Protein AF-A0A323V366-F1 (afdb_monomer_lite)

Organism: NCBI:txid429133

Radius of gyration: 20.73 Å; chains: 1; bounding box: 45×32×52 Å

InterPro domains:
  IPR041916 Anti-sigma factor, zinc-finger domain superfamily [G3DSA:1.10.10.1320] (9-52)

Secondary structure (DSSP, 8-state):
-PPPPHHHHHHHHTTPPPPHHHHHHHHH-HHHHHHHHHHHHHHHHHSPPPTTSSS---PPPHHHHHHHHHHH---PPPP-

Foldseek 3Di:
DDADDLVQLLCVLVVHDHDPVNVVCCVPPPVSVVSSVVNNVVVVVPPDQPPPHPDPDDDDDPVVVVVVCVVVVDPDDDDD

Sequence (80 aa):
MQHCAPEQLALAALAEQLPAGDAAHLASCPQCQAEVASLRRPVDVLAVPPLSGGGTEVAPPPRVWDAIAAATGVSAAPRA

Structure (mmCIF, N/CA/C/O backbone):
data_AF-A0A323V366-F1
#
_entry.id   AF-A0A323V366-F1
#
loop_
_atom_site.group_PDB
_atom_site.id
_atom_site.type_symbol
_atom_site.label_atom_id
_atom_site.label_alt_id
_atom_site.label_comp_id
_atom_site.label_asym_id
_atom_site.label_entity_id
_atom_site.label_seq_id
_atom_site.pdbx_PDB_ins_code
_atom_site.Cartn_x
_atom_site.Cartn_y
_atom_site.Cartn_z
_atom_site.occupancy
_atom_site.B_iso_or_equiv
_atom_site.auth_seq_id
_atom_site.auth_comp_id
_atom_site.auth_asym_id
_atom_site.auth_atom_id
_atom_site.pdbx_PDB_model_num
ATOM 1 N N . MET A 1 1 ? -10.418 5.994 26.052 1.00 60.38 1 MET A N 1
ATOM 2 C CA . MET A 1 1 ? -9.439 5.454 25.082 1.00 60.38 1 MET A CA 1
ATOM 3 C C . MET A 1 1 ? -9.372 6.441 23.931 1.00 60.38 1 MET A C 1
ATOM 5 O O . MET A 1 1 ? -10.432 6.870 23.495 1.00 60.38 1 MET A O 1
ATOM 9 N N . GLN A 1 2 ? -8.178 6.862 23.521 1.00 87.94 2 GLN A N 1
ATOM 10 C CA . GLN A 1 2 ? -7.981 7.768 22.381 1.00 87.94 2 GLN A CA 1
ATOM 11 C C . GLN A 1 2 ? -7.944 6.974 21.069 1.00 87.94 2 GLN A C 1
ATOM 13 O O . GLN A 1 2 ? -7.550 5.809 21.087 1.00 87.94 2 GLN A O 1
ATOM 18 N N . HIS 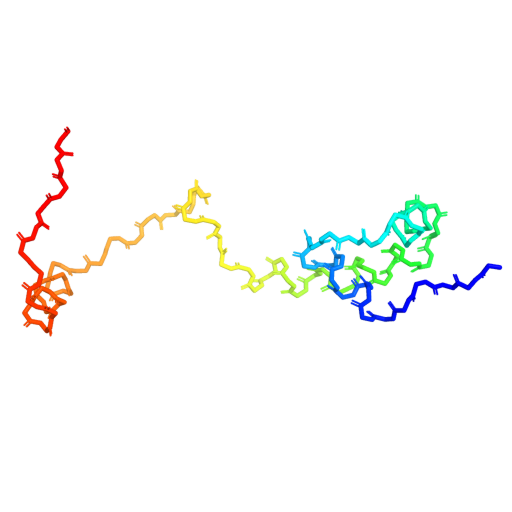A 1 3 ? -8.342 7.593 19.958 1.00 95.88 3 HIS A N 1
ATOM 19 C CA . HIS A 1 3 ? -8.150 7.007 18.630 1.00 95.88 3 HIS A CA 1
ATOM 20 C C . HIS A 1 3 ? -6.664 6.951 18.259 1.00 95.88 3 HIS A C 1
ATOM 22 O O . HIS A 1 3 ? -5.855 7.711 18.802 1.00 95.88 3 HIS A O 1
ATOM 28 N N . CYS A 1 4 ? -6.323 6.067 17.318 1.00 96.81 4 CYS A N 1
ATOM 29 C CA . CYS A 1 4 ? -4.983 6.005 16.741 1.00 96.81 4 CYS A CA 1
ATOM 30 C C . CYS A 1 4 ? -4.596 7.358 16.137 1.00 96.81 4 CYS A C 1
ATOM 32 O O . CYS A 1 4 ? -5.444 8.084 15.610 1.00 96.81 4 CYS A O 1
ATOM 34 N N . ALA A 1 5 ? -3.305 7.675 16.188 1.00 96.75 5 ALA A N 1
ATOM 35 C CA . ALA A 1 5 ? -2.793 8.860 15.520 1.00 96.75 5 ALA A CA 1
ATOM 36 C C . ALA A 1 5 ? -3.030 8.760 13.996 1.00 96.75 5 ALA A C 1
ATOM 38 O O . ALA A 1 5 ? -2.964 7.653 13.446 1.00 96.75 5 ALA A O 1
ATOM 39 N N . PRO A 1 6 ? -3.276 9.881 13.297 1.00 96.44 6 PRO A N 1
ATOM 40 C CA . PRO A 1 6 ? -3.482 9.884 11.848 1.00 96.44 6 PRO A CA 1
ATOM 41 C C . PRO A 1 6 ? -2.362 9.181 11.071 1.00 96.44 6 PRO A C 1
ATOM 43 O O . PRO A 1 6 ? -2.627 8.471 10.104 1.00 96.44 6 PRO A O 1
ATOM 46 N N . GLU A 1 7 ? -1.116 9.305 11.528 1.00 97.12 7 GLU A N 1
ATOM 47 C CA . GLU A 1 7 ? 0.055 8.677 10.915 1.00 97.12 7 GLU A CA 1
ATOM 48 C C . GLU A 1 7 ? -0.006 7.148 11.014 1.00 97.12 7 GLU A C 1
ATOM 50 O O . GLU A 1 7 ? 0.354 6.454 10.068 1.00 97.12 7 GLU A O 1
ATOM 55 N N . GLN A 1 8 ? -0.523 6.608 12.123 1.00 97.88 8 GLN A N 1
ATOM 56 C CA . GLN A 1 8 ? -0.722 5.164 12.280 1.00 97.88 8 GLN A CA 1
ATOM 57 C C . GLN A 1 8 ? -1.829 4.654 11.353 1.00 97.88 8 GLN A C 1
ATOM 59 O O . GLN A 1 8 ? -1.698 3.588 10.760 1.00 97.88 8 GLN A O 1
ATOM 64 N N . LEU A 1 9 ? -2.898 5.431 11.161 1.00 97.81 9 LEU A N 1
ATOM 65 C CA . LEU A 1 9 ? -3.954 5.087 10.204 1.00 97.81 9 LEU A CA 1
ATOM 66 C C . LEU A 1 9 ? -3.439 5.119 8.754 1.00 97.81 9 LEU A C 1
ATOM 68 O O . LEU A 1 9 ? -3.811 4.261 7.954 1.00 97.81 9 LEU A O 1
ATOM 72 N N . ALA A 1 10 ? -2.545 6.055 8.424 1.00 96.88 10 ALA A N 1
ATOM 73 C CA . ALA A 1 10 ? -1.885 6.107 7.121 1.00 96.88 10 ALA A CA 1
ATOM 74 C C . ALA A 1 10 ? -0.968 4.895 6.883 1.00 96.88 10 ALA A C 1
ATOM 76 O O . ALA A 1 10 ? -1.043 4.279 5.821 1.00 96.88 10 ALA A O 1
ATOM 77 N N . LEU A 1 11 ? -0.165 4.499 7.877 1.00 97.31 11 LEU A N 1
ATOM 78 C CA . LEU A 1 11 ? 0.647 3.276 7.818 1.00 97.31 11 LEU A CA 1
ATOM 79 C C . LEU A 1 11 ? -0.229 2.029 7.626 1.00 97.31 11 LEU A C 1
ATOM 81 O O . LEU A 1 11 ? 0.038 1.208 6.752 1.00 97.31 11 LEU A O 1
ATOM 85 N N . ALA A 1 12 ? -1.337 1.932 8.362 1.00 96.94 12 ALA A N 1
ATOM 86 C CA . ALA A 1 12 ? -2.290 0.834 8.220 1.00 96.94 12 ALA A CA 1
ATOM 87 C C . ALA A 1 12 ? -2.881 0.747 6.801 1.00 96.94 12 ALA A C 1
ATOM 89 O O . ALA A 1 12 ? -3.058 -0.348 6.262 1.00 96.94 12 ALA A O 1
ATOM 90 N N . ALA A 1 13 ? -3.180 1.894 6.181 1.00 96.31 13 ALA A N 1
ATOM 91 C CA . ALA A 1 13 ? -3.693 1.959 4.813 1.00 96.31 13 ALA A CA 1
ATOM 92 C C . ALA A 1 13 ? -2.667 1.480 3.770 1.00 96.31 13 ALA A C 1
ATOM 94 O O . ALA A 1 13 ? -3.063 0.917 2.752 1.00 96.31 13 ALA A O 1
ATOM 95 N N . LEU A 1 14 ? -1.370 1.640 4.050 1.00 93.94 14 LEU A N 1
ATOM 96 C CA . LEU A 1 14 ? -0.254 1.117 3.252 1.00 93.94 14 LEU A CA 1
ATOM 97 C C . LEU A 1 14 ? 0.084 -0.354 3.563 1.00 93.94 14 LEU A C 1
ATOM 99 O O . LEU A 1 14 ? 1.047 -0.882 3.017 1.00 93.94 14 LEU A O 1
ATOM 103 N N . ALA A 1 15 ? -0.712 -1.022 4.408 1.00 92.94 15 ALA A N 1
ATOM 104 C CA . ALA A 1 15 ? -0.473 -2.377 4.912 1.00 92.94 15 ALA A CA 1
ATOM 105 C C . ALA A 1 15 ? 0.832 -2.537 5.720 1.00 92.94 15 ALA A C 1
ATOM 107 O O . ALA A 1 15 ? 1.366 -3.641 5.828 1.00 92.94 15 ALA A O 1
ATOM 108 N N . GLU A 1 16 ? 1.310 -1.452 6.330 1.00 95.69 16 GLU A N 1
ATOM 109 C CA . GLU A 1 16 ? 2.456 -1.467 7.235 1.00 95.69 16 GLU A CA 1
ATOM 110 C C . GLU A 1 16 ? 2.068 -1.944 8.641 1.00 95.69 16 GLU A C 1
ATOM 112 O O . GLU A 1 16 ? 0.912 -1.873 9.073 1.00 95.69 16 GLU A O 1
ATOM 117 N N . GLN A 1 17 ? 3.063 -2.430 9.381 1.00 95.06 17 GLN A N 1
ATOM 118 C CA . GLN A 1 17 ? 2.855 -2.973 10.719 1.00 95.06 17 GLN A CA 1
ATOM 119 C C . GLN A 1 17 ? 2.628 -1.857 11.749 1.00 95.06 17 GLN A C 1
ATOM 121 O O . GLN A 1 17 ? 3.407 -0.908 11.833 1.00 95.06 17 GLN A O 1
ATOM 126 N N . LEU A 1 18 ? 1.599 -2.007 12.588 1.00 96.31 18 LEU A N 1
ATOM 127 C CA . LEU A 1 18 ? 1.297 -1.062 13.666 1.00 96.31 18 LEU A CA 1
ATOM 128 C C . LEU A 1 18 ? 1.799 -1.555 15.029 1.00 96.31 18 LEU A C 1
ATOM 130 O O . LEU A 1 18 ? 1.913 -2.767 15.252 1.00 96.31 18 LEU A O 1
ATOM 134 N N . PRO A 1 19 ? 2.001 -0.643 15.994 1.00 96.06 19 PRO A N 1
ATOM 135 C CA . PRO A 1 19 ? 2.104 -1.005 17.400 1.00 96.06 19 PRO A CA 1
ATOM 136 C C . PRO A 1 19 ? 0.889 -1.828 17.856 1.00 96.06 19 PRO A C 1
ATOM 138 O O . PRO A 1 19 ? -0.247 -1.556 17.468 1.00 96.06 19 PRO A O 1
ATOM 141 N N . ALA A 1 20 ? 1.105 -2.813 18.732 1.00 95.56 20 ALA A N 1
ATOM 142 C CA . ALA A 1 20 ? 0.065 -3.769 19.129 1.00 95.56 20 ALA A CA 1
ATOM 143 C C . ALA A 1 20 ? -1.207 -3.112 19.706 1.00 95.56 20 ALA A C 1
ATOM 145 O O . ALA A 1 20 ? -2.314 -3.591 19.462 1.00 95.56 20 ALA A O 1
ATOM 146 N N . GLY A 1 21 ? -1.059 -2.007 20.445 1.00 95.44 21 GLY A N 1
ATOM 147 C CA . GLY A 1 21 ? -2.192 -1.256 20.994 1.00 95.44 21 GLY A CA 1
ATOM 148 C C . GLY A 1 21 ? -3.052 -0.602 19.911 1.00 95.44 21 GLY A C 1
ATOM 149 O O . GLY A 1 21 ? -4.277 -0.715 19.953 1.00 95.44 21 GLY A O 1
ATOM 150 N N . ASP A 1 22 ? -2.414 0.012 18.914 1.00 96.50 22 ASP A N 1
ATOM 151 C CA . ASP A 1 22 ? -3.103 0.625 17.777 1.00 96.50 22 ASP A CA 1
ATOM 152 C C . ASP A 1 22 ? -3.757 -0.436 16.890 1.00 96.50 22 ASP A C 1
ATOM 154 O O . ASP A 1 22 ? -4.906 -0.274 16.489 1.00 96.50 22 ASP A O 1
ATOM 158 N N . ALA A 1 23 ? -3.087 -1.570 16.664 1.00 96.94 23 ALA A N 1
ATOM 159 C CA . ALA A 1 23 ? -3.661 -2.699 15.935 1.00 96.94 23 ALA A CA 1
ATOM 160 C C . ALA A 1 23 ? -4.919 -3.257 16.629 1.00 96.94 23 ALA A C 1
ATOM 162 O O . ALA A 1 23 ? -5.947 -3.468 15.982 1.00 96.94 23 ALA A O 1
ATOM 163 N N . ALA A 1 24 ? -4.871 -3.454 17.951 1.00 96.94 24 ALA A N 1
ATOM 164 C CA . ALA A 1 24 ? -6.015 -3.930 18.729 1.00 96.94 24 ALA A CA 1
ATOM 165 C C . ALA A 1 24 ? -7.176 -2.919 18.738 1.00 96.94 24 ALA A C 1
ATOM 167 O O . ALA A 1 24 ? -8.347 -3.300 18.647 1.00 96.94 24 ALA A O 1
ATOM 168 N N . HIS A 1 25 ? -6.867 -1.622 18.813 1.00 97.50 25 HIS A N 1
ATOM 169 C CA . HIS A 1 25 ? -7.876 -0.572 18.724 1.00 97.50 25 HIS A CA 1
ATOM 170 C C . HIS A 1 25 ? -8.511 -0.522 17.332 1.00 97.50 25 HIS A C 1
ATOM 172 O O . HIS A 1 25 ? -9.736 -0.550 17.213 1.00 97.50 25 HIS A O 1
ATOM 178 N N . LEU A 1 26 ? -7.698 -0.511 16.275 1.00 97.56 26 LEU A N 1
ATOM 179 C CA . LEU A 1 26 ? -8.161 -0.502 14.890 1.00 97.56 26 LEU A CA 1
ATOM 180 C C . LEU A 1 26 ? -9.069 -1.703 14.591 1.00 97.56 26 LEU A C 1
ATOM 182 O O . LEU A 1 26 ? -10.088 -1.548 13.925 1.00 97.56 26 LEU A O 1
ATOM 186 N N . ALA A 1 27 ? -8.772 -2.880 15.146 1.00 96.75 27 ALA A N 1
ATOM 187 C CA . ALA A 1 27 ? -9.608 -4.070 14.987 1.00 96.75 27 ALA A CA 1
ATOM 188 C C . ALA A 1 27 ? -11.015 -3.940 15.610 1.00 96.75 27 ALA A C 1
ATOM 190 O O . ALA A 1 27 ? -11.926 -4.658 15.205 1.00 96.75 27 ALA A O 1
ATOM 191 N N . SER A 1 28 ? -11.221 -3.026 16.565 1.00 97.12 28 SER A N 1
ATOM 192 C CA . SER A 1 28 ? -12.479 -2.886 17.317 1.00 97.12 28 SER A CA 1
ATOM 193 C C . SER A 1 28 ? -13.183 -1.533 17.158 1.00 97.12 28 SER A C 1
ATOM 195 O O . SER A 1 28 ? -14.332 -1.403 17.575 1.00 97.12 28 SER A O 1
ATOM 197 N N . CYS A 1 29 ? -12.538 -0.527 16.557 1.00 98.31 29 CYS A N 1
ATOM 198 C CA . CYS A 1 29 ? -13.074 0.828 16.431 1.00 98.31 29 CYS A CA 1
ATOM 199 C C . CYS A 1 29 ? -13.609 1.125 15.014 1.00 98.31 29 CYS A C 1
ATOM 201 O O . CYS A 1 29 ? -12.808 1.316 14.094 1.00 98.31 29 CYS A O 1
ATOM 203 N N . PRO A 1 30 ? -14.937 1.282 14.827 1.00 97.88 30 PRO A N 1
ATOM 204 C CA . PRO A 1 30 ? -15.524 1.553 13.511 1.00 97.88 30 PRO A CA 1
ATOM 205 C C . PRO A 1 30 ? -15.046 2.861 12.874 1.00 97.88 30 PRO A C 1
ATOM 207 O O . PRO A 1 30 ? -14.907 2.942 11.658 1.00 97.88 30 PRO A O 1
ATOM 210 N N . GLN A 1 31 ? -14.766 3.886 13.684 1.00 97.88 31 GLN A N 1
ATOM 211 C CA . GLN A 1 31 ? -14.289 5.174 13.182 1.00 97.88 31 GLN A CA 1
ATOM 212 C C . GLN A 1 31 ? -12.883 5.051 12.585 1.00 97.88 31 GLN A C 1
ATOM 214 O O . GLN A 1 31 ? -12.664 5.458 11.449 1.00 97.88 31 GLN A O 1
ATOM 219 N N . CYS A 1 32 ? -11.945 4.425 13.301 1.00 98.19 32 CYS A N 1
ATOM 220 C CA . CYS A 1 32 ? -10.600 4.188 12.775 1.00 98.19 32 CYS A CA 1
ATOM 221 C C . CYS A 1 32 ? -10.621 3.285 11.532 1.00 98.19 32 CYS A C 1
ATOM 223 O O . CYS A 1 32 ? -9.867 3.523 10.593 1.00 98.19 32 CYS A O 1
ATOM 225 N N . GLN A 1 33 ? -11.514 2.291 11.490 1.00 98.12 33 GLN A N 1
ATOM 226 C CA . GLN A 1 33 ? -11.703 1.443 10.307 1.00 98.12 33 GLN A CA 1
ATOM 227 C C . GLN A 1 33 ? -12.203 2.241 9.099 1.00 98.12 33 GLN A C 1
ATOM 229 O O . GLN A 1 33 ? -11.696 2.055 7.994 1.00 98.12 33 GLN A O 1
ATOM 234 N N . ALA A 1 34 ? -13.164 3.147 9.303 1.00 98.06 34 ALA A N 1
ATOM 235 C CA . ALA A 1 34 ? -13.687 4.005 8.245 1.00 98.06 34 ALA A CA 1
ATOM 236 C C . ALA A 1 34 ? -12.608 4.944 7.679 1.00 98.06 34 ALA A C 1
ATOM 238 O O . ALA A 1 34 ? -12.507 5.096 6.461 1.00 98.06 34 ALA A O 1
ATOM 239 N N . GLU A 1 35 ? -11.763 5.514 8.541 1.00 97.75 35 GLU A N 1
ATOM 240 C CA . GLU A 1 35 ? -10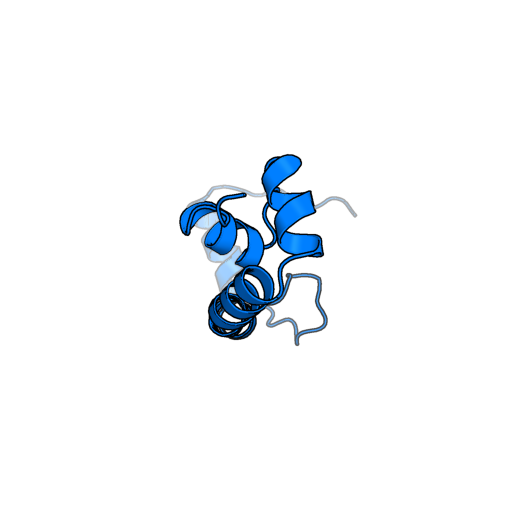.641 6.358 8.116 1.00 97.75 35 GLU A CA 1
ATOM 241 C C . GLU A 1 35 ? -9.618 5.572 7.284 1.00 97.75 35 GLU A C 1
ATOM 243 O O . GLU A 1 35 ? -9.274 5.986 6.174 1.00 97.75 35 GLU A O 1
ATOM 248 N N . VAL A 1 36 ? -9.193 4.389 7.748 1.00 97.94 36 VAL A N 1
ATOM 249 C CA . VAL A 1 36 ? -8.277 3.521 6.982 1.00 97.94 36 VAL A CA 1
ATOM 250 C C . VAL A 1 36 ? -8.884 3.135 5.636 1.00 97.94 36 VAL A C 1
ATOM 252 O O . VAL A 1 36 ? -8.199 3.198 4.618 1.00 97.94 36 VAL A O 1
ATOM 255 N N . ALA A 1 37 ? -10.172 2.785 5.591 1.00 97.00 37 ALA A N 1
ATOM 256 C CA . ALA A 1 37 ? -10.852 2.468 4.338 1.00 97.00 37 ALA A CA 1
ATOM 257 C C . ALA A 1 37 ? -10.867 3.664 3.370 1.00 97.00 37 ALA A C 1
ATOM 259 O O . ALA A 1 37 ? -10.674 3.491 2.165 1.00 97.00 37 ALA A O 1
ATOM 260 N N . SER A 1 38 ? -11.050 4.886 3.880 1.00 96.62 38 SER A N 1
ATOM 261 C CA . SER A 1 38 ? -10.985 6.100 3.065 1.00 96.62 38 SER A CA 1
ATOM 262 C C . SER A 1 38 ? -9.592 6.311 2.465 1.00 96.62 38 SER A C 1
ATOM 264 O O . SER A 1 38 ? -9.490 6.563 1.262 1.00 96.62 38 SER A O 1
ATOM 266 N N . LEU A 1 39 ? -8.542 6.140 3.277 1.00 96.38 39 LEU A N 1
ATOM 267 C CA . LEU A 1 39 ? -7.134 6.279 2.886 1.00 96.38 39 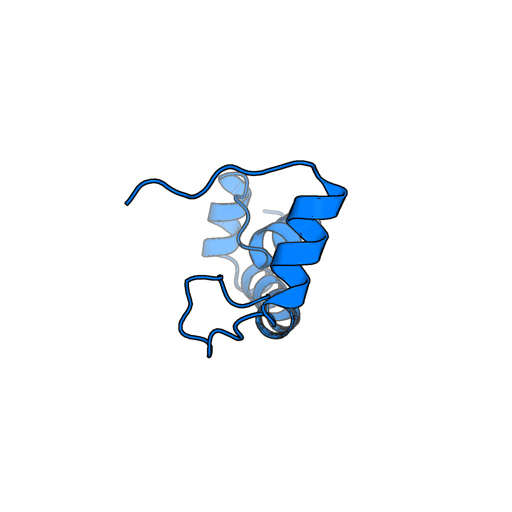LEU A CA 1
ATOM 268 C C . LEU A 1 39 ? -6.652 5.170 1.942 1.00 96.38 39 LEU A C 1
ATOM 270 O O . LEU A 1 39 ? -5.786 5.411 1.107 1.00 96.38 39 LEU A O 1
ATOM 274 N N . ARG A 1 40 ? -7.220 3.965 2.038 1.00 94.25 40 ARG A N 1
ATOM 275 C CA . ARG A 1 40 ? -6.811 2.807 1.234 1.00 94.25 40 ARG A CA 1
ATOM 276 C C . ARG A 1 40 ? -7.284 2.872 -0.218 1.00 94.25 40 ARG A C 1
ATOM 278 O O . ARG A 1 40 ? -6.588 2.393 -1.102 1.00 94.25 40 ARG A O 1
ATOM 285 N N . ARG A 1 41 ? -8.405 3.548 -0.497 1.00 89.12 41 ARG A N 1
ATOM 286 C CA . ARG A 1 41 ? -8.918 3.732 -1.871 1.00 89.12 41 ARG A CA 1
ATOM 287 C C . ARG A 1 41 ? -7.875 4.273 -2.864 1.00 89.12 41 ARG A C 1
ATOM 289 O O . ARG A 1 41 ? -7.700 3.648 -3.906 1.00 89.12 41 ARG A O 1
ATOM 296 N N . PRO A 1 42 ? -7.186 5.405 -2.609 1.00 88.38 42 PRO A N 1
ATOM 297 C CA . PRO A 1 42 ? -6.145 5.879 -3.519 1.00 88.38 42 PRO A CA 1
ATOM 298 C C . PRO A 1 42 ? -4.932 4.942 -3.572 1.00 88.38 42 PRO A C 1
ATOM 300 O O . PRO A 1 42 ? -4.333 4.822 -4.636 1.00 88.38 42 PRO A O 1
ATOM 303 N N . VAL A 1 43 ? -4.591 4.255 -2.473 1.00 88.25 43 VAL A N 1
ATOM 304 C CA . VAL A 1 43 ? -3.502 3.262 -2.446 1.00 88.25 43 VAL A CA 1
ATOM 305 C C . VAL A 1 43 ? -3.810 2.116 -3.401 1.00 88.25 43 VAL A C 1
ATOM 307 O O . VAL A 1 43 ? -2.982 1.813 -4.247 1.00 88.25 43 VAL A O 1
ATOM 310 N N . ASP A 1 44 ? -5.010 1.541 -3.345 1.00 85.38 44 ASP A N 1
ATOM 311 C CA . ASP A 1 44 ? -5.399 0.423 -4.212 1.00 85.38 44 ASP A CA 1
ATOM 312 C C . ASP A 1 44 ? -5.426 0.818 -5.703 1.00 85.38 44 ASP A C 1
ATOM 314 O O . ASP A 1 44 ? -5.120 0.000 -6.566 1.00 85.38 44 ASP A O 1
ATOM 318 N N . VAL A 1 45 ? -5.768 2.075 -6.019 1.00 85.56 45 VAL A N 1
ATOM 319 C CA . VAL A 1 45 ? -5.794 2.593 -7.402 1.00 85.56 45 VAL A CA 1
ATOM 320 C C . VAL A 1 45 ? -4.391 2.884 -7.942 1.00 85.56 45 VAL A C 1
ATOM 322 O O . VAL A 1 45 ? -4.140 2.687 -9.129 1.00 85.56 45 VAL A O 1
ATOM 325 N N . LEU A 1 46 ? -3.493 3.398 -7.098 1.00 83.88 46 LEU A N 1
ATOM 326 C CA . LEU A 1 46 ? -2.147 3.825 -7.496 1.00 83.88 46 LEU A CA 1
ATOM 327 C C . LEU A 1 46 ? -1.079 2.755 -7.271 1.00 83.88 46 LEU A C 1
ATOM 329 O O . LEU A 1 46 ? 0.039 2.903 -7.767 1.00 83.88 46 LEU A O 1
ATOM 333 N N . ALA A 1 47 ? -1.395 1.704 -6.516 1.00 78.88 47 ALA A N 1
ATOM 334 C CA . ALA A 1 47 ? -0.489 0.598 -6.287 1.00 78.88 47 ALA A CA 1
ATOM 335 C C . ALA A 1 47 ? -0.091 -0.008 -7.632 1.00 78.88 47 ALA A C 1
ATOM 337 O O . ALA A 1 47 ? -0.930 -0.434 -8.428 1.00 78.88 47 ALA A O 1
ATOM 338 N N . VAL A 1 48 ? 1.219 -0.065 -7.870 1.00 70.75 48 VAL A N 1
ATOM 339 C CA . VAL A 1 48 ? 1.754 -0.881 -8.954 1.00 70.75 48 VAL A CA 1
ATOM 340 C C . VAL A 1 48 ? 1.391 -2.325 -8.609 1.00 70.75 48 VAL A C 1
ATOM 342 O O . VAL A 1 48 ? 1.737 -2.770 -7.508 1.00 70.75 48 VAL A O 1
ATOM 345 N N . PRO A 1 49 ? 0.688 -3.057 -9.494 1.00 65.75 49 PRO A N 1
ATOM 346 C CA . PRO A 1 49 ? 0.411 -4.462 -9.263 1.00 65.75 49 PRO A CA 1
ATOM 347 C C . PRO A 1 49 ? 1.718 -5.172 -8.906 1.00 65.75 49 PRO A C 1
ATOM 349 O O . PRO A 1 49 ? 2.747 -4.874 -9.525 1.00 65.75 49 PRO A O 1
ATOM 352 N N . PRO A 1 50 ? 1.720 -6.081 -7.916 1.00 60.47 50 PRO A N 1
ATOM 353 C CA . PRO A 1 50 ? 2.919 -6.848 -7.621 1.00 60.47 50 PRO A CA 1
ATOM 354 C C . PRO A 1 50 ? 3.441 -7.457 -8.925 1.00 60.47 50 PRO A C 1
ATOM 356 O O . PRO A 1 50 ? 2.649 -7.909 -9.749 1.00 60.47 50 PRO A O 1
ATOM 359 N N . LEU A 1 51 ? 4.763 -7.479 -9.123 1.00 54.78 51 LEU A N 1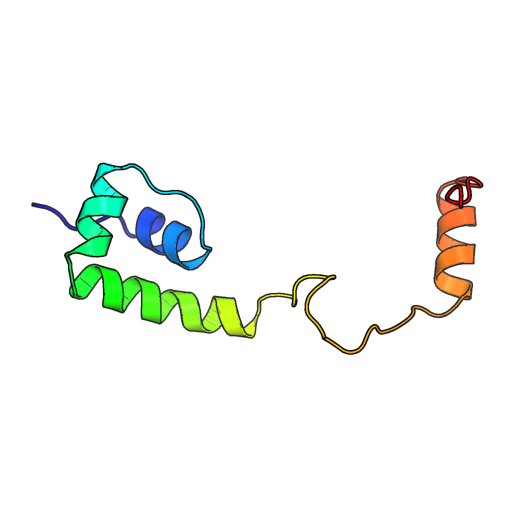
ATOM 360 C CA . LEU A 1 51 ? 5.379 -8.028 -10.345 1.00 54.78 51 LEU A CA 1
ATOM 361 C C . LEU A 1 51 ? 4.939 -9.483 -10.619 1.00 54.78 51 LEU A C 1
ATOM 363 O O . LEU A 1 51 ? 4.983 -9.946 -11.750 1.00 54.78 51 LEU A O 1
ATOM 367 N N . SER A 1 52 ? 4.483 -10.190 -9.581 1.00 52.25 52 SER A N 1
ATOM 368 C CA . SER A 1 52 ? 3.936 -11.555 -9.608 1.00 52.25 52 SER A CA 1
ATOM 369 C C . SER A 1 52 ? 2.413 -11.624 -9.817 1.00 52.25 52 SER A C 1
ATOM 371 O O . SER A 1 52 ? 1.843 -12.706 -9.941 1.00 52.25 52 SER A O 1
ATOM 373 N N . GLY A 1 53 ? 1.722 -10.489 -9.770 1.00 52.41 53 GLY A N 1
ATOM 374 C CA . GLY A 1 53 ? 0.273 -10.385 -9.682 1.00 52.41 53 GLY A CA 1
ATOM 375 C C . GLY A 1 53 ? -0.388 -10.265 -11.037 1.00 52.41 53 GLY A C 1
ATOM 376 O O . GLY A 1 53 ? -0.888 -9.193 -11.339 1.00 52.41 53 GLY A O 1
ATOM 377 N N . GLY A 1 54 ? -0.392 -11.347 -11.821 1.00 54.66 54 GLY A N 1
ATOM 378 C CA . GLY A 1 54 ? -1.365 -11.664 -12.886 1.00 54.66 54 GLY A CA 1
ATOM 379 C C . GLY A 1 54 ? -1.646 -10.636 -13.994 1.00 54.66 54 GLY A C 1
ATOM 380 O O . GLY A 1 54 ? -2.440 -10.925 -14.887 1.00 54.66 54 GLY A O 1
ATOM 381 N N . GLY A 1 55 ? -1.042 -9.451 -13.956 1.00 65.44 55 GLY A N 1
ATOM 382 C CA . GLY A 1 55 ? -1.134 -8.450 -15.001 1.00 65.44 55 GLY A CA 1
ATOM 383 C C . GLY A 1 55 ? -0.428 -8.946 -16.253 1.00 65.44 55 GLY A C 1
ATOM 384 O O . GLY A 1 55 ? 0.478 -9.776 -16.190 1.00 65.44 55 GLY A O 1
ATOM 385 N N . THR A 1 56 ? -0.837 -8.433 -17.410 1.00 68.25 56 THR A N 1
ATOM 386 C CA . THR A 1 56 ? -0.110 -8.674 -18.657 1.00 68.25 56 THR A CA 1
ATOM 387 C C . THR A 1 56 ? 1.314 -8.163 -18.512 1.00 68.25 56 THR A C 1
ATOM 389 O O . THR A 1 56 ? 1.539 -6.955 -18.429 1.00 68.25 56 THR A O 1
ATOM 392 N N . GLU A 1 57 ? 2.260 -9.096 -18.478 1.00 70.19 57 GLU A N 1
ATOM 393 C CA . GLU A 1 57 ? 3.680 -8.796 -18.487 1.00 70.19 57 GLU A CA 1
ATOM 394 C C . GLU A 1 57 ? 4.011 -8.030 -19.770 1.00 70.19 57 GLU A C 1
ATOM 396 O O . GLU A 1 57 ? 3.837 -8.525 -20.887 1.00 70.19 57 GLU A O 1
ATOM 401 N N . VAL A 1 58 ? 4.451 -6.783 -19.616 1.00 78.69 58 VAL A N 1
ATOM 402 C CA . VAL A 1 58 ? 4.933 -5.985 -20.740 1.00 78.69 58 VAL A CA 1
ATOM 403 C C . VAL A 1 58 ? 6.428 -6.220 -20.843 1.00 78.69 58 VAL A C 1
ATOM 405 O O . VAL A 1 58 ? 7.216 -5.599 -20.129 1.00 78.69 58 VAL A O 1
ATOM 408 N N . ALA A 1 59 ? 6.819 -7.130 -21.734 1.00 81.81 59 ALA A N 1
ATOM 409 C CA . ALA A 1 59 ? 8.225 -7.364 -22.016 1.00 81.81 59 ALA A CA 1
ATOM 410 C C . ALA A 1 59 ? 8.858 -6.075 -22.578 1.00 81.81 59 ALA A C 1
ATOM 412 O O . ALA A 1 59 ? 8.372 -5.533 -23.580 1.00 81.81 59 ALA A O 1
ATOM 413 N N . PRO A 1 60 ? 9.934 -5.553 -21.966 1.00 83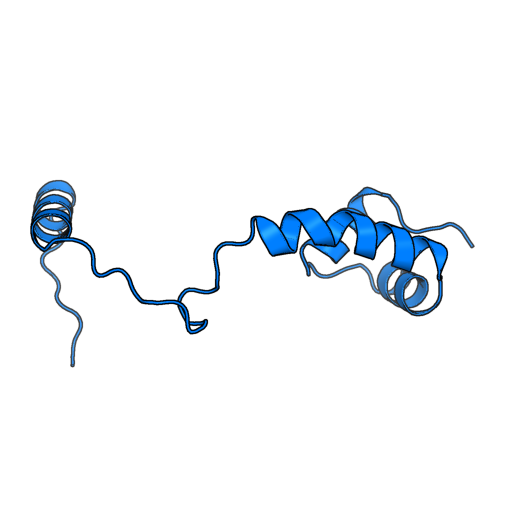.62 60 PRO A N 1
ATOM 414 C CA . PRO A 1 60 ? 10.624 -4.401 -22.516 1.00 83.62 60 PRO A CA 1
ATOM 415 C C . PRO A 1 60 ? 11.280 -4.778 -23.857 1.00 83.62 60 PRO A C 1
ATOM 417 O O . PRO A 1 60 ? 11.722 -5.915 -24.042 1.00 83.62 60 PRO A O 1
ATOM 420 N N . PRO A 1 61 ? 11.383 -3.838 -24.813 1.00 91.06 61 PRO A N 1
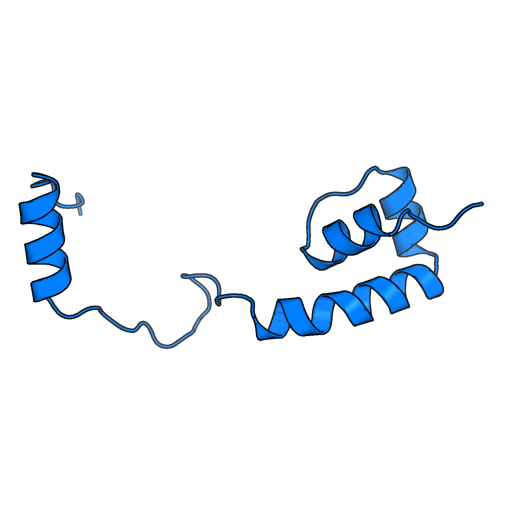ATOM 421 C CA . PRO A 1 61 ? 12.076 -4.092 -26.070 1.00 91.06 61 PRO A CA 1
ATOM 422 C C . PRO A 1 61 ? 13.540 -4.518 -25.841 1.00 91.06 61 PRO A C 1
ATOM 424 O O . PRO A 1 61 ? 14.188 -3.919 -24.981 1.00 91.06 61 PRO A O 1
ATOM 427 N N . PRO A 1 62 ? 14.115 -5.437 -26.647 1.00 86.69 62 PRO A N 1
ATOM 428 C CA . PRO A 1 62 ? 15.472 -5.965 -26.431 1.00 86.69 62 PRO A CA 1
ATOM 429 C C . PRO A 1 62 ? 16.554 -4.889 -26.255 1.00 86.69 62 PRO A C 1
ATOM 431 O O . PRO A 1 62 ? 17.380 -4.980 -25.352 1.00 86.69 62 PRO A O 1
ATOM 434 N N . ARG A 1 63 ? 16.449 -3.794 -27.024 1.00 92.25 63 ARG A N 1
ATOM 435 C CA . ARG A 1 63 ? 17.355 -2.634 -26.944 1.00 92.25 63 ARG A CA 1
ATOM 436 C C . ARG A 1 63 ? 17.492 -2.028 -25.541 1.00 92.25 63 ARG A C 1
ATOM 438 O O . ARG A 1 63 ? 18.489 -1.374 -25.262 1.00 92.25 63 ARG A O 1
ATOM 445 N N . VAL A 1 64 ? 16.477 -2.174 -24.685 1.00 93.50 64 VAL A N 1
ATOM 446 C CA . VAL A 1 64 ? 16.504 -1.664 -23.307 1.00 93.50 64 VAL A CA 1
ATOM 447 C C . VAL A 1 64 ? 17.526 -2.447 -22.492 1.00 93.50 64 VAL A C 1
ATOM 449 O O . VAL A 1 64 ? 18.340 -1.845 -21.797 1.00 93.50 64 VAL A O 1
ATOM 452 N N . TRP A 1 65 ? 17.536 -3.773 -22.628 1.00 89.75 65 TRP A N 1
ATOM 453 C CA . TRP A 1 65 ? 18.503 -4.623 -21.943 1.00 89.75 65 TRP A CA 1
ATOM 454 C C . TRP A 1 65 ? 19.914 -4.439 -22.491 1.00 89.75 65 TRP A C 1
ATOM 456 O O . TRP A 1 65 ? 20.843 -4.294 -21.698 1.00 89.75 65 TRP A O 1
ATOM 466 N N . ASP A 1 66 ? 20.065 -4.328 -23.815 1.00 90.62 66 ASP A N 1
ATOM 467 C CA . ASP A 1 66 ? 21.361 -4.044 -24.446 1.00 90.62 66 ASP A CA 1
ATOM 468 C C . ASP A 1 66 ? 21.961 -2.724 -23.931 1.00 90.62 66 ASP A C 1
ATOM 470 O O . ASP A 1 66 ? 23.140 -2.653 -23.579 1.00 90.62 66 ASP A O 1
ATOM 474 N N . ALA A 1 67 ? 21.137 -1.674 -23.830 1.00 92.31 67 ALA A N 1
ATOM 475 C CA . ALA A 1 67 ? 21.562 -0.372 -23.326 1.00 92.31 67 ALA A CA 1
ATOM 476 C C . ALA A 1 67 ? 21.938 -0.408 -21.836 1.00 92.31 67 ALA A C 1
ATOM 478 O O . ALA A 1 67 ? 22.927 0.210 -21.445 1.00 92.31 67 ALA A O 1
ATOM 479 N N . ILE A 1 68 ? 21.188 -1.140 -21.004 1.00 90.94 68 ILE A N 1
ATOM 480 C CA . ILE A 1 68 ? 21.505 -1.312 -19.577 1.00 90.94 68 ILE A CA 1
ATOM 481 C C . ILE A 1 68 ? 22.830 -2.058 -19.405 1.00 90.94 68 ILE A C 1
ATOM 483 O O . ILE A 1 68 ? 23.674 -1.620 -18.621 1.00 90.94 68 ILE A O 1
ATOM 487 N N . ALA A 1 69 ? 23.045 -3.145 -20.149 1.00 91.56 69 ALA A N 1
ATOM 488 C CA . ALA A 1 69 ? 24.295 -3.899 -20.113 1.00 91.56 69 ALA A CA 1
ATOM 489 C C . ALA A 1 69 ? 25.487 -3.018 -20.521 1.00 91.56 69 ALA A C 1
ATOM 491 O O . ALA A 1 69 ? 26.496 -2.978 -19.817 1.00 91.56 69 ALA A O 1
ATOM 492 N N . ALA A 1 70 ? 25.342 -2.235 -21.595 1.00 92.88 70 ALA A N 1
ATOM 493 C CA . ALA A 1 70 ? 26.369 -1.296 -22.040 1.00 92.88 70 ALA A CA 1
ATOM 494 C C . ALA A 1 70 ? 26.655 -0.187 -21.009 1.00 92.88 70 ALA A C 1
ATOM 496 O O . ALA A 1 70 ? 27.814 0.150 -20.782 1.00 92.88 70 ALA A O 1
ATOM 497 N N . ALA A 1 71 ? 25.620 0.369 -20.369 1.00 95.12 71 ALA A N 1
ATOM 498 C CA . ALA A 1 71 ? 25.761 1.457 -19.400 1.00 95.12 71 ALA A CA 1
ATOM 499 C C . ALA A 1 71 ? 26.341 1.003 -18.052 1.00 95.12 71 ALA A C 1
ATOM 501 O O . ALA A 1 71 ? 27.039 1.767 -17.390 1.00 95.12 71 ALA A O 1
ATOM 502 N N . THR A 1 72 ? 26.038 -0.224 -17.629 1.00 94.25 72 THR A N 1
ATOM 503 C CA . THR A 1 72 ? 26.449 -0.757 -16.319 1.00 94.25 72 THR A CA 1
ATOM 504 C C . THR A 1 72 ? 27.697 -1.636 -16.385 1.00 94.25 72 THR A C 1
ATOM 506 O O . THR A 1 72 ? 28.302 -1.905 -15.350 1.00 94.25 72 THR A O 1
ATOM 509 N N . GLY A 1 73 ? 28.087 -2.105 -17.575 1.00 92.38 73 GLY A N 1
ATOM 510 C CA . GLY A 1 73 ? 29.166 -3.079 -17.763 1.00 92.38 73 GLY A CA 1
ATOM 511 C C . GLY A 1 73 ? 28.814 -4.496 -17.292 1.00 92.38 73 GLY A C 1
ATOM 512 O O . GLY A 1 73 ? 29.685 -5.365 -17.263 1.00 92.38 73 GLY A O 1
ATOM 513 N N . VAL A 1 74 ? 27.557 -4.747 -16.910 1.00 89.31 74 VAL A N 1
ATOM 514 C CA . VAL A 1 74 ? 27.095 -6.061 -16.450 1.00 89.31 74 VAL A CA 1
ATOM 515 C C . VAL A 1 74 ? 26.936 -6.996 -17.648 1.00 89.31 74 VAL A C 1
ATOM 517 O O . VAL A 1 74 ? 26.130 -6.749 -18.540 1.00 89.31 74 VAL A O 1
ATOM 520 N N . SER A 1 75 ? 27.686 -8.098 -17.642 1.00 81.69 75 SER A N 1
ATOM 521 C CA . SER A 1 75 ? 27.656 -9.148 -18.673 1.00 81.69 75 SER A CA 1
ATOM 522 C C . SER A 1 75 ? 27.159 -10.505 -18.157 1.00 81.69 75 SER A C 1
ATOM 524 O O . SER A 1 75 ? 27.140 -11.487 -18.898 1.00 81.69 75 SER A O 1
ATOM 526 N N . ALA A 1 76 ? 26.765 -10.582 -16.883 1.00 77.81 76 ALA A N 1
ATOM 527 C CA . ALA A 1 76 ? 26.282 -11.812 -16.269 1.00 77.81 76 ALA A CA 1
ATOM 528 C C . ALA A 1 76 ? 24.864 -12.158 -16.750 1.00 77.81 76 ALA A C 1
ATOM 530 O O . ALA A 1 76 ? 23.954 -11.336 -16.665 1.00 77.81 76 ALA A O 1
ATOM 531 N N . ALA A 1 77 ? 24.674 -13.400 -17.198 1.00 72.75 77 ALA A N 1
ATOM 532 C CA . ALA A 1 77 ? 23.358 -13.983 -17.441 1.00 72.75 77 ALA A CA 1
ATOM 533 C C . ALA A 1 77 ? 22.919 -14.826 -16.225 1.00 72.75 77 ALA A C 1
ATOM 535 O O . ALA A 1 77 ? 23.777 -15.456 -15.592 1.00 72.75 77 ALA A O 1
ATOM 536 N N . PRO A 1 78 ? 21.614 -14.876 -15.887 1.00 69.38 78 PRO A N 1
ATOM 537 C CA . PRO A 1 78 ? 21.103 -15.783 -14.863 1.00 69.38 78 PRO A CA 1
ATOM 538 C C . PRO A 1 78 ? 21.473 -17.233 -15.195 1.00 69.38 78 PRO A C 1
ATOM 540 O O . PRO A 1 78 ? 21.397 -17.650 -16.352 1.00 69.38 78 PRO A O 1
ATOM 543 N N . ARG A 1 79 ? 21.879 -18.010 -14.186 1.00 70.50 79 ARG A N 1
ATOM 544 C CA . ARG A 1 79 ? 22.062 -19.457 -14.353 1.00 70.50 79 ARG A CA 1
ATOM 545 C C . ARG A 1 79 ? 20.680 -20.111 -14.470 1.00 70.50 79 ARG A C 1
ATOM 547 O O . ARG A 1 79 ? 19.776 -19.722 -13.734 1.00 70.50 79 ARG A O 1
ATOM 554 N N . ALA A 1 80 ? 20.556 -21.054 -15.406 1.00 64.94 80 ALA A N 1
ATOM 555 C CA . ALA A 1 80 ? 19.361 -21.877 -15.593 1.00 64.94 80 ALA A CA 1
ATOM 556 C C . ALA A 1 80 ? 19.021 -22.705 -14.346 1.00 64.94 80 ALA A C 1
ATOM 558 O O . ALA A 1 80 ? 19.973 -23.092 -13.623 1.00 64.94 80 ALA A O 1
#

pLDDT: mean 87.52, std 12.88, range [52.25, 98.31]